Protein AF-A0A928FDF7-F1 (afdb_monomer)

Structure (mmCIF, N/CA/C/O backbone):
data_AF-A0A928FDF7-F1
#
_entry.id   AF-A0A928FDF7-F1
#
loop_
_atom_site.group_PDB
_atom_site.id
_atom_site.type_symbol
_atom_site.label_atom_id
_atom_site.label_alt_id
_atom_site.label_comp_id
_atom_site.label_asym_id
_atom_site.label_entity_id
_atom_site.label_seq_id
_atom_site.pdbx_PDB_ins_code
_atom_site.Cartn_x
_atom_site.Cartn_y
_atom_site.Cartn_z
_atom_site.occupancy
_atom_site.B_iso_or_equiv
_atom_site.auth_seq_id
_atom_site.auth_comp_id
_atom_site.auth_asym_id
_atom_site.auth_atom_id
_atom_site.pdbx_PDB_model_num
ATOM 1 N N . MET A 1 1 ? -7.776 -8.366 5.638 1.00 94.31 1 MET A N 1
ATOM 2 C CA . MET A 1 1 ? -7.782 -8.117 4.175 1.00 94.31 1 MET A CA 1
ATOM 3 C C . MET A 1 1 ? -6.548 -7.322 3.782 1.00 94.31 1 MET A C 1
ATOM 5 O O . MET A 1 1 ? -6.118 -6.436 4.516 1.00 94.31 1 MET A O 1
ATOM 9 N N . ARG A 1 2 ? -5.960 -7.639 2.630 1.00 96.62 2 ARG A N 1
ATOM 10 C CA . ARG A 1 2 ? -4.701 -7.062 2.152 1.00 96.62 2 ARG A CA 1
ATOM 11 C C . ARG A 1 2 ? -4.959 -5.878 1.231 1.00 96.62 2 ARG A C 1
ATOM 13 O O . ARG A 1 2 ? -5.762 -5.976 0.306 1.00 96.62 2 ARG A O 1
ATOM 20 N N . VAL A 1 3 ? -4.229 -4.794 1.441 1.00 96.88 3 VAL A N 1
ATOM 21 C CA . VAL A 1 3 ? -4.368 -3.536 0.707 1.00 96.88 3 VAL A CA 1
ATOM 22 C C . VAL A 1 3 ? -3.081 -3.229 -0.043 1.00 96.88 3 VAL A C 1
ATOM 24 O O . VAL A 1 3 ? -1.989 -3.418 0.489 1.00 96.88 3 VAL A O 1
ATOM 27 N N . THR A 1 4 ? -3.200 -2.691 -1.253 1.00 95.12 4 THR A N 1
ATOM 28 C CA . THR A 1 4 ? -2.101 -1.987 -1.921 1.00 95.12 4 THR A CA 1
ATOM 29 C C . THR A 1 4 ? -2.544 -0.611 -2.415 1.00 95.12 4 THR A C 1
ATOM 31 O O . THR A 1 4 ? -3.731 -0.378 -2.655 1.00 95.12 4 THR A O 1
ATOM 34 N N . PHE A 1 5 ? -1.587 0.303 -2.560 1.00 92.06 5 PHE A N 1
ATOM 35 C CA . PHE A 1 5 ? -1.807 1.667 -3.029 1.00 92.06 5 PHE A CA 1
ATOM 36 C C . PHE A 1 5 ? -1.171 1.845 -4.402 1.00 92.06 5 PHE A C 1
ATOM 38 O O . PHE A 1 5 ? 0.022 1.597 -4.574 1.00 92.06 5 PHE A O 1
ATOM 45 N N . LEU A 1 6 ? -1.943 2.338 -5.368 1.00 87.62 6 LEU A N 1
ATOM 46 C CA . LEU A 1 6 ? -1.382 2.856 -6.609 1.00 87.62 6 LEU A CA 1
ATOM 47 C C . LEU A 1 6 ? -1.000 4.324 -6.389 1.00 87.62 6 LEU A C 1
ATOM 49 O O . LEU A 1 6 ? -1.805 5.216 -6.645 1.00 87.62 6 LEU A O 1
ATOM 53 N N . GLU A 1 7 ? 0.192 4.553 -5.835 1.00 82.25 7 GLU A N 1
ATOM 54 C CA . GLU A 1 7 ? 0.613 5.854 -5.297 1.00 82.25 7 GLU A CA 1
ATOM 55 C C . GLU A 1 7 ? 0.443 7.028 -6.287 1.00 82.25 7 GLU A C 1
ATOM 57 O O . GLU A 1 7 ? 0.778 6.902 -7.474 1.00 82.25 7 GLU A O 1
ATOM 62 N N . PRO A 1 8 ? -0.001 8.211 -5.815 1.00 79.25 8 PRO A N 1
ATOM 63 C CA . PRO A 1 8 ? -0.109 9.388 -6.662 1.00 79.25 8 PRO A CA 1
ATOM 64 C C . PRO A 1 8 ? 1.289 9.933 -6.982 1.00 79.25 8 PRO A C 1
ATOM 66 O O . PRO A 1 8 ? 2.052 10.320 -6.097 1.00 79.25 8 PRO A O 1
ATOM 69 N N . ARG A 1 9 ? 1.630 10.018 -8.274 1.00 74.00 9 ARG A N 1
ATOM 70 C CA . ARG A 1 9 ? 2.922 10.583 -8.725 1.00 74.00 9 ARG A CA 1
ATOM 71 C C . ARG A 1 9 ? 2.966 12.112 -8.714 1.00 74.00 9 ARG A C 1
ATOM 73 O O . ARG A 1 9 ? 4.044 12.695 -8.805 1.00 74.00 9 ARG A O 1
ATOM 80 N N . LYS A 1 10 ? 1.803 12.759 -8.667 1.00 79.06 10 LYS A N 1
ATOM 81 C CA . LYS A 1 10 ? 1.625 14.215 -8.631 1.00 79.06 10 LYS A CA 1
ATOM 82 C C . LYS A 1 10 ? 0.587 14.570 -7.577 1.00 79.06 10 LYS A C 1
ATOM 84 O O . LYS A 1 10 ? -0.251 13.740 -7.239 1.00 79.06 10 LYS A O 1
ATOM 89 N N . ASN A 1 11 ? 0.630 15.817 -7.123 1.00 82.94 11 ASN A N 1
ATOM 90 C CA . ASN A 1 11 ? -0.345 16.400 -6.206 1.00 82.94 11 ASN A CA 1
ATOM 91 C C . ASN A 1 11 ? -0.507 15.622 -4.890 1.00 82.94 11 ASN A C 1
ATOM 93 O O . ASN A 1 11 ? -1.598 15.536 -4.330 1.00 82.94 11 ASN A O 1
ATOM 97 N N . LEU A 1 12 ? 0.583 15.013 -4.413 1.00 84.50 12 LEU A N 1
ATOM 98 C CA . LEU A 1 12 ? 0.611 14.196 -3.201 1.00 84.50 12 LEU A CA 1
ATOM 99 C C . LEU A 1 12 ? 0.043 14.962 -1.991 1.00 84.50 12 LEU A C 1
ATOM 101 O O . LEU A 1 12 ? -0.675 14.400 -1.170 1.00 84.50 12 LEU A O 1
ATOM 105 N N . GLU A 1 13 ? 0.315 16.261 -1.920 1.00 87.62 13 GLU A N 1
ATOM 106 C CA . GLU A 1 13 ? -0.170 17.188 -0.900 1.00 87.62 13 GLU A CA 1
ATOM 107 C C . GLU A 1 13 ? -1.698 17.288 -0.797 1.00 87.62 13 GLU A C 1
ATOM 109 O O . GLU A 1 13 ? -2.195 17.645 0.267 1.00 87.62 13 GLU A O 1
ATOM 114 N N . LEU A 1 14 ? -2.446 16.944 -1.851 1.00 87.38 14 LEU A N 1
ATOM 115 C CA . LEU A 1 14 ? -3.910 16.896 -1.797 1.00 87.38 14 LEU A CA 1
ATOM 116 C C . LEU A 1 14 ? -4.413 15.681 -1.012 1.00 87.38 14 LEU A C 1
ATOM 118 O O . LEU A 1 14 ? -5.488 15.726 -0.418 1.00 87.38 14 LEU A O 1
ATOM 122 N N . TYR A 1 15 ? -3.634 14.600 -1.004 1.00 87.50 15 TYR A N 1
ATOM 123 C CA . TYR A 1 15 ? -4.058 13.302 -0.488 1.00 87.50 15 TYR A CA 1
ATOM 124 C C . TYR A 1 15 ? -3.508 13.000 0.903 1.00 87.50 15 TYR A C 1
ATOM 126 O O . TYR A 1 15 ? -4.190 12.357 1.700 1.00 87.50 15 TYR A O 1
ATOM 134 N N . LEU A 1 16 ? -2.301 13.483 1.221 1.00 88.56 16 LEU A N 1
ATOM 135 C CA . LEU A 1 16 ? -1.678 13.268 2.532 1.00 88.56 16 LEU A CA 1
ATOM 136 C C . LEU A 1 16 ? -2.568 13.684 3.718 1.00 88.56 16 LEU A C 1
ATOM 138 O O . LEU A 1 16 ? -2.667 12.894 4.656 1.00 88.56 16 LEU A O 1
ATOM 142 N N . PRO A 1 17 ? -3.279 14.833 3.698 1.00 90.38 17 PRO A N 1
ATOM 143 C CA . PRO A 1 17 ? -4.123 15.237 4.827 1.00 90.38 17 PRO A CA 1
ATOM 144 C C . PRO A 1 17 ? -5.273 14.268 5.130 1.00 90.38 17 PRO A C 1
ATOM 146 O O . PRO A 1 17 ? -5.780 14.260 6.246 1.00 90.38 17 PRO A O 1
ATOM 149 N N . ARG A 1 18 ? -5.689 13.460 4.146 1.00 91.06 18 ARG A N 1
ATOM 150 C CA . ARG A 1 18 ? -6.785 12.483 4.268 1.00 91.06 18 ARG A CA 1
ATOM 151 C C . ARG A 1 18 ? -6.294 11.045 4.404 1.00 91.06 18 ARG A C 1
ATOM 153 O O . ARG A 1 18 ? -7.102 10.126 4.505 1.00 91.06 18 ARG A O 1
ATOM 160 N N 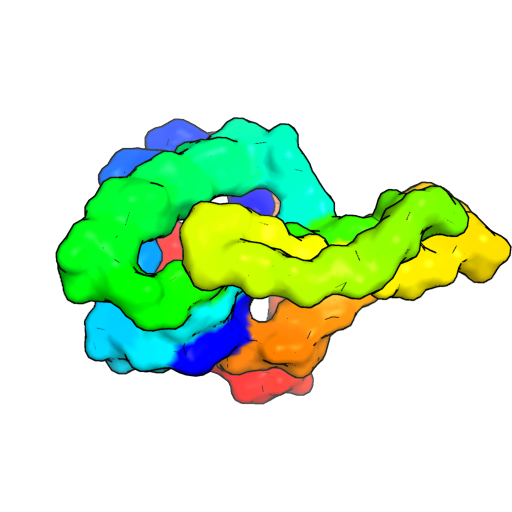. LEU A 1 19 ? -4.979 10.831 4.391 1.00 93.44 19 LEU A N 1
ATOM 161 C CA . LEU A 1 19 ? -4.394 9.495 4.385 1.00 93.44 19 LEU A CA 1
ATOM 162 C C . LEU A 1 19 ? -4.733 8.714 5.659 1.00 93.44 19 LEU A C 1
ATOM 164 O O . LEU A 1 19 ? -5.019 7.522 5.581 1.00 93.44 19 LEU A O 1
ATOM 168 N N . GLU A 1 20 ? -4.756 9.389 6.809 1.00 95.25 20 GLU A N 1
ATOM 169 C CA . GLU A 1 20 ? -5.128 8.781 8.091 1.00 95.25 20 GLU A CA 1
ATOM 170 C C . GLU A 1 20 ? -6.577 8.301 8.107 1.00 95.25 20 GLU A C 1
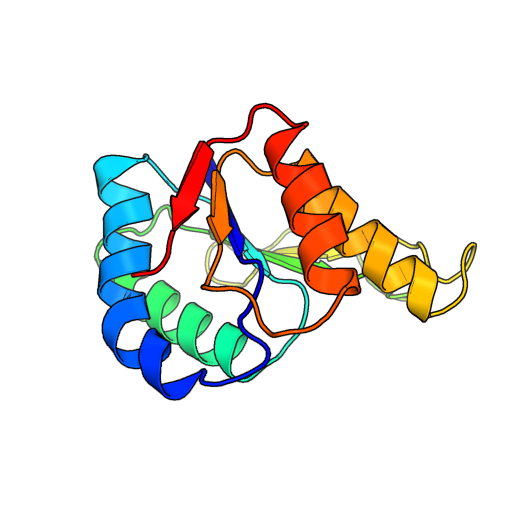ATOM 172 O O . GLU A 1 20 ? -6.829 7.129 8.387 1.00 95.25 20 GLU A O 1
ATOM 177 N N . GLU A 1 21 ? -7.513 9.163 7.707 1.00 95.69 21 GLU A N 1
ATOM 178 C CA . GLU A 1 21 ? -8.928 8.808 7.598 1.00 95.69 21 GLU A CA 1
ATOM 179 C C . GLU A 1 21 ? -9.145 7.669 6.596 1.00 95.69 21 GLU A C 1
ATOM 181 O O . GLU A 1 21 ? -9.895 6.732 6.867 1.00 95.69 21 GLU A O 1
ATOM 186 N N . LEU A 1 22 ? -8.458 7.709 5.451 1.00 95.88 22 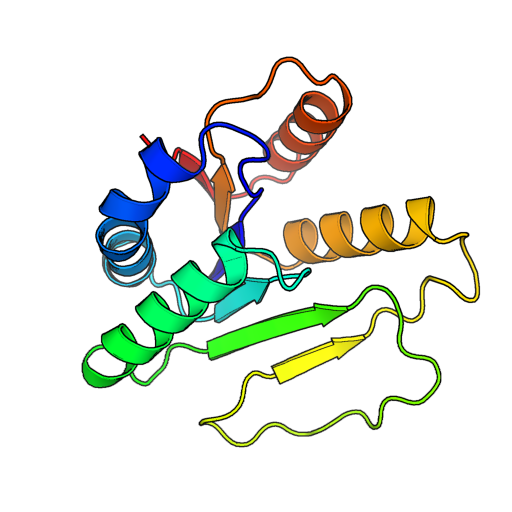LEU A N 1
ATOM 187 C CA . LEU A 1 22 ? -8.539 6.662 4.439 1.00 95.88 22 LEU A CA 1
ATOM 188 C C . LEU A 1 22 ? -8.050 5.313 4.975 1.00 95.88 22 LEU A C 1
ATOM 190 O O . LEU A 1 22 ? -8.736 4.307 4.795 1.00 95.88 22 LEU A O 1
ATOM 194 N N . ILE A 1 23 ? -6.885 5.274 5.624 1.00 96.31 23 ILE A N 1
ATOM 195 C CA . ILE A 1 23 ? -6.332 4.041 6.197 1.00 96.31 23 ILE A CA 1
ATOM 196 C C . ILE A 1 23 ? -7.243 3.518 7.306 1.00 96.31 23 ILE A C 1
ATOM 198 O O . ILE A 1 23 ? -7.565 2.332 7.321 1.00 96.31 23 ILE A O 1
ATOM 202 N N . GLU A 1 24 ? -7.736 4.389 8.184 1.00 96.44 24 GLU A N 1
ATOM 203 C CA . GLU A 1 24 ? -8.682 3.989 9.220 1.00 96.44 24 GLU A CA 1
ATOM 204 C C . GLU A 1 24 ? -9.991 3.437 8.630 1.00 96.44 24 GLU A C 1
ATOM 206 O O . GLU A 1 24 ? -10.484 2.405 9.090 1.00 96.44 24 GLU A O 1
ATOM 211 N N . ARG A 1 25 ? -10.524 4.063 7.574 1.00 96.19 25 ARG A N 1
ATOM 212 C CA . ARG A 1 25 ? -11.702 3.580 6.839 1.00 96.19 25 ARG A CA 1
ATOM 213 C C . ARG A 1 25 ? -11.468 2.186 6.263 1.00 96.19 25 ARG A C 1
ATOM 215 O O . ARG A 1 25 ? -12.331 1.323 6.387 1.00 96.19 25 ARG A O 1
ATOM 222 N N . LEU A 1 26 ? -10.302 1.945 5.662 1.00 97.50 26 LEU A N 1
ATOM 223 C CA . LEU A 1 26 ? -9.929 0.630 5.130 1.00 97.50 26 LEU A CA 1
ATOM 224 C C . LEU A 1 26 ? -9.899 -0.434 6.235 1.00 97.50 26 LEU A C 1
ATOM 226 O O . LEU A 1 26 ? -10.392 -1.542 6.033 1.00 97.50 26 LEU A O 1
ATOM 230 N N . ILE A 1 27 ? -9.375 -0.101 7.414 1.00 97.06 27 ILE A N 1
ATOM 231 C CA . ILE A 1 27 ? -9.331 -1.027 8.553 1.00 97.06 27 ILE A CA 1
ATOM 232 C C . ILE A 1 27 ? -10.744 -1.317 9.068 1.00 97.06 27 ILE A C 1
ATOM 234 O O . ILE A 1 27 ? -11.137 -2.476 9.187 1.00 97.06 27 ILE A O 1
ATOM 238 N N . ARG A 1 28 ? -11.517 -0.269 9.363 1.00 96.62 28 ARG A N 1
ATOM 239 C CA . ARG A 1 28 ? -12.821 -0.378 10.029 1.00 96.62 28 ARG A CA 1
ATOM 240 C C . ARG A 1 28 ? -13.904 -0.954 9.122 1.00 96.62 28 ARG A C 1
ATOM 242 O O . ARG A 1 28 ? -14.635 -1.842 9.547 1.00 96.62 28 ARG A O 1
ATOM 249 N N . ASP A 1 29 ? -14.006 -0.443 7.899 1.00 96.56 29 ASP A N 1
ATOM 250 C CA . ASP A 1 29 ? -15.152 -0.710 7.023 1.00 96.56 29 ASP A CA 1
ATOM 251 C C . ASP A 1 29 ? -14.876 -1.875 6.066 1.00 96.56 29 ASP A C 1
ATOM 253 O O . ASP A 1 29 ? -15.805 -2.549 5.627 1.00 96.56 29 ASP A O 1
ATOM 257 N N . TYR A 1 30 ? -13.598 -2.143 5.777 1.00 96.06 30 TYR A N 1
ATOM 258 C CA . TYR A 1 30 ? -13.176 -3.207 4.866 1.00 96.06 30 TYR A CA 1
ATOM 259 C C . TYR A 1 30 ? -12.337 -4.295 5.548 1.00 96.06 30 TYR A C 1
ATOM 261 O O . TYR A 1 30 ? -11.850 -5.193 4.872 1.00 96.06 30 TYR A O 1
ATOM 269 N N . GLY A 1 31 ? -12.126 -4.243 6.868 1.00 96.19 31 GLY A N 1
ATOM 270 C CA . GLY A 1 31 ? -11.351 -5.264 7.580 1.00 96.19 31 GLY A CA 1
ATOM 271 C C . GLY A 1 31 ? -9.902 -5.377 7.094 1.00 96.19 31 GLY A C 1
ATOM 272 O O . GLY A 1 31 ? -9.339 -6.479 7.061 1.00 96.19 31 GLY A O 1
ATOM 273 N N . ALA A 1 32 ? -9.304 -4.270 6.642 1.00 97.00 32 ALA A N 1
ATOM 274 C CA . ALA A 1 32 ? -7.905 -4.253 6.241 1.00 97.00 32 ALA A CA 1
ATOM 275 C C . ALA A 1 32 ? -6.990 -4.548 7.439 1.00 97.00 32 ALA A C 1
ATOM 277 O O . ALA A 1 32 ? -7.135 -3.957 8.506 1.00 97.00 32 ALA A O 1
ATOM 278 N N . ASP A 1 33 ? -6.038 -5.458 7.248 1.00 95.88 33 ASP A N 1
ATOM 279 C CA . ASP A 1 33 ? -5.066 -5.875 8.268 1.00 95.88 33 ASP A CA 1
ATOM 280 C C . ASP A 1 33 ? -3.623 -5.872 7.754 1.00 95.88 33 ASP A C 1
ATOM 282 O O . ASP A 1 33 ? -2.694 -5.865 8.551 1.00 95.88 33 ASP A O 1
ATOM 286 N N . THR A 1 34 ? -3.413 -5.852 6.438 1.00 95.56 34 THR A N 1
ATOM 287 C CA . THR A 1 34 ? -2.088 -5.964 5.827 1.00 95.56 34 THR A CA 1
ATOM 288 C C . THR A 1 34 ? -1.945 -4.919 4.733 1.00 95.56 34 THR A C 1
ATOM 290 O O . THR A 1 34 ? -2.761 -4.884 3.814 1.00 95.56 34 THR A O 1
ATOM 293 N N . PHE A 1 35 ? -0.891 -4.110 4.780 1.00 96.00 35 PHE A N 1
ATOM 294 C CA . PHE A 1 35 ? -0.645 -3.037 3.816 1.00 96.00 35 PHE A CA 1
ATOM 295 C C . PHE A 1 35 ? 0.655 -3.283 3.049 1.00 96.00 35 PHE A C 1
ATOM 297 O O . PHE A 1 35 ? 1.736 -3.342 3.642 1.00 96.00 35 PHE A O 1
ATOM 304 N N . TYR A 1 36 ? 0.542 -3.440 1.728 1.00 94.88 36 TYR A N 1
ATOM 305 C CA . TYR A 1 36 ? 1.664 -3.626 0.811 1.00 94.88 36 TYR A CA 1
ATOM 306 C C . TYR A 1 36 ? 2.204 -2.289 0.301 1.00 94.88 36 TYR A C 1
ATOM 308 O O . TYR A 1 36 ? 1.467 -1.520 -0.318 1.00 94.88 36 TYR A O 1
ATOM 316 N N . PHE A 1 37 ? 3.513 -2.084 0.459 1.00 92.44 37 PHE A N 1
ATOM 317 C CA . PHE A 1 37 ? 4.280 -0.961 -0.096 1.00 92.44 37 PHE A CA 1
ATOM 318 C C . PHE A 1 37 ? 5.471 -1.479 -0.895 1.00 92.44 37 PHE A C 1
ATOM 320 O O . PHE A 1 37 ? 5.938 -2.585 -0.640 1.00 92.44 37 PHE A O 1
ATOM 327 N N . CYS A 1 38 ? 5.980 -0.712 -1.855 1.00 84.44 38 CYS A N 1
ATOM 328 C CA . CYS A 1 38 ? 7.045 -1.187 -2.742 1.00 84.44 38 CYS A CA 1
ATOM 329 C C . CYS A 1 38 ? 8.267 -0.285 -2.882 1.00 84.44 38 CYS A C 1
ATOM 331 O O . CYS A 1 38 ? 9.331 -0.757 -3.295 1.00 84.44 38 CYS A O 1
ATOM 333 N N . GLU A 1 39 ? 8.125 0.998 -2.569 1.00 78.69 39 GLU A N 1
ATOM 334 C CA . GLU A 1 39 ? 9.170 2.002 -2.717 1.00 78.69 39 GLU A CA 1
ATOM 335 C C . GLU A 1 39 ? 9.156 2.922 -1.507 1.00 78.69 39 GLU A C 1
ATOM 337 O O . GLU A 1 39 ? 8.101 3.259 -0.987 1.00 78.69 39 GLU A O 1
ATOM 342 N N . MET A 1 40 ? 10.330 3.360 -1.059 1.00 80.50 40 MET A N 1
ATOM 343 C CA . MET A 1 40 ? 10.439 4.336 0.027 1.00 80.50 40 MET A CA 1
ATOM 344 C C . MET A 1 40 ? 10.236 5.754 -0.520 1.00 80.50 40 MET A C 1
ATOM 346 O O . MET A 1 40 ? 11.165 6.561 -0.583 1.00 80.50 40 MET A O 1
ATOM 350 N N . THR A 1 41 ? 9.021 6.030 -0.991 1.00 86.06 41 THR A N 1
ATOM 351 C CA . THR A 1 41 ? 8.585 7.353 -1.450 1.00 86.06 41 THR A CA 1
ATOM 352 C C . THR A 1 41 ? 8.105 8.197 -0.272 1.00 86.06 41 THR A C 1
ATOM 354 O O . THR A 1 41 ? 7.822 7.682 0.810 1.00 86.06 41 THR A O 1
ATOM 357 N N . ARG A 1 42 ? 7.943 9.512 -0.485 1.00 89.19 42 ARG A N 1
ATOM 358 C CA . ARG A 1 42 ? 7.299 10.388 0.508 1.00 89.19 42 ARG A CA 1
ATOM 359 C C . ARG A 1 42 ? 5.916 9.865 0.909 1.00 89.19 42 ARG A C 1
ATOM 361 O O . ARG A 1 42 ? 5.601 9.889 2.088 1.00 89.19 42 ARG A O 1
ATOM 368 N N . PHE A 1 43 ? 5.120 9.374 -0.043 1.00 90.50 43 PHE A N 1
ATOM 369 C CA . PHE A 1 43 ? 3.814 8.787 0.260 1.00 90.50 43 PHE A CA 1
ATOM 370 C C . PHE A 1 43 ? 3.950 7.586 1.198 1.00 90.50 43 PHE A C 1
ATOM 372 O O . PHE A 1 43 ? 3.263 7.527 2.213 1.00 90.50 43 PHE A O 1
ATOM 379 N N . THR A 1 44 ? 4.862 6.662 0.885 1.00 89.94 44 THR A N 1
ATOM 380 C CA . THR A 1 44 ? 5.089 5.479 1.716 1.00 89.94 44 THR A CA 1
ATOM 381 C C . THR A 1 44 ? 5.515 5.860 3.134 1.00 89.94 44 THR A C 1
ATOM 383 O O . THR A 1 44 ? 4.947 5.319 4.076 1.00 89.94 44 THR A O 1
ATOM 386 N N . TYR A 1 45 ? 6.433 6.816 3.319 1.00 90.19 45 TYR A N 1
ATOM 387 C CA . TYR A 1 45 ? 6.818 7.269 4.665 1.00 90.19 45 TYR A CA 1
ATOM 388 C C . TYR A 1 45 ? 5.629 7.821 5.462 1.00 90.19 45 TYR A C 1
ATOM 390 O O . TYR A 1 45 ? 5.408 7.422 6.600 1.00 90.19 45 TYR A O 1
ATOM 398 N N . GLU A 1 46 ? 4.813 8.675 4.848 1.00 92.56 46 GLU A N 1
ATOM 399 C CA . GLU A 1 46 ? 3.634 9.249 5.508 1.00 92.56 46 GLU A CA 1
ATOM 400 C C . GLU A 1 46 ? 2.594 8.164 5.843 1.00 92.56 46 GLU A C 1
ATOM 402 O O . GLU A 1 46 ? 2.015 8.157 6.929 1.00 92.56 46 GLU A O 1
ATOM 407 N N . ALA A 1 47 ? 2.391 7.196 4.943 1.00 92.88 47 ALA A N 1
ATOM 408 C CA . ALA A 1 47 ? 1.502 6.060 5.173 1.00 92.88 47 ALA A CA 1
ATOM 409 C C . ALA A 1 47 ? 1.999 5.161 6.316 1.00 92.88 47 ALA A C 1
ATOM 411 O O . ALA A 1 47 ? 1.195 4.683 7.118 1.00 92.88 47 ALA A O 1
ATOM 412 N N . MET A 1 48 ? 3.314 4.943 6.422 1.00 90.31 48 MET A N 1
ATOM 413 C CA . MET A 1 48 ? 3.910 4.220 7.547 1.00 90.31 48 MET A CA 1
ATOM 414 C C . MET A 1 48 ? 3.689 4.946 8.863 1.00 90.31 48 MET A C 1
ATOM 416 O O . MET A 1 48 ? 3.318 4.305 9.841 1.00 90.31 48 MET A O 1
ATOM 420 N N . ASP A 1 49 ? 3.923 6.257 8.895 1.00 92.19 49 ASP A N 1
ATOM 421 C CA . ASP A 1 49 ? 3.769 7.052 10.108 1.00 92.19 49 ASP A CA 1
ATOM 422 C C . ASP A 1 49 ? 2.314 7.028 10.580 1.00 92.19 49 ASP A C 1
ATOM 424 O O . ASP A 1 49 ? 2.047 6.847 11.769 1.00 92.19 49 ASP A O 1
ATOM 428 N N . VAL A 1 50 ? 1.365 7.119 9.644 1.00 94.50 50 VAL A N 1
ATOM 429 C CA . VAL A 1 50 ? -0.062 6.906 9.911 1.00 94.50 50 VAL A CA 1
ATOM 430 C C . VAL A 1 50 ? -0.314 5.512 10.491 1.00 94.50 50 VAL A C 1
ATOM 432 O O . VAL A 1 50 ? -0.910 5.399 11.560 1.00 94.50 50 VAL A O 1
ATOM 435 N N . LEU A 1 51 ? 0.153 4.444 9.835 1.00 93.00 51 LEU A N 1
ATOM 436 C CA . LEU A 1 51 ? -0.041 3.068 10.312 1.00 93.00 51 LEU A CA 1
ATOM 437 C C . LEU A 1 51 ? 0.586 2.845 11.692 1.00 93.00 51 LEU A C 1
ATOM 439 O O . LEU A 1 51 ? 0.019 2.139 12.525 1.00 93.00 51 LEU A O 1
ATOM 443 N N . GLN A 1 52 ? 1.732 3.466 11.959 1.00 91.25 52 GLN A N 1
ATOM 444 C CA . GLN A 1 52 ? 2.419 3.376 13.237 1.00 91.25 52 GLN A CA 1
ATOM 445 C C . GLN A 1 52 ? 1.647 4.086 14.355 1.00 91.25 52 GLN A C 1
ATOM 447 O O . GLN A 1 52 ? 1.582 3.542 15.455 1.00 91.25 52 GLN A O 1
ATOM 452 N N . ARG A 1 53 ? 1.019 5.240 14.087 1.00 92.56 53 ARG A N 1
ATOM 453 C CA . ARG A 1 53 ? 0.095 5.886 15.039 1.00 92.56 53 ARG A CA 1
ATOM 454 C C . ARG A 1 53 ? -1.161 5.045 15.257 1.00 92.56 53 ARG A C 1
ATOM 456 O O . ARG A 1 53 ? -1.569 4.798 16.388 1.00 92.56 53 ARG A O 1
ATOM 463 N N . LEU A 1 54 ? -1.743 4.540 14.172 1.00 93.44 54 LEU A N 1
ATOM 464 C CA . LEU A 1 54 ? -2.966 3.742 14.213 1.00 93.44 54 LEU A CA 1
ATOM 465 C C . LEU A 1 54 ? -2.779 2.378 14.890 1.00 93.44 54 LEU A C 1
ATOM 467 O O . LEU A 1 54 ? -3.760 1.815 15.370 1.00 93.44 54 LEU A O 1
ATOM 471 N N . ARG A 1 55 ? -1.552 1.856 15.000 1.00 90.50 55 ARG A N 1
ATOM 472 C CA . ARG A 1 55 ? -1.251 0.593 15.697 1.00 90.50 55 ARG A CA 1
ATOM 473 C C . ARG A 1 55 ? -1.654 0.573 17.167 1.00 90.50 55 ARG A C 1
ATOM 475 O O . ARG A 1 55 ? -1.940 -0.507 17.675 1.00 90.50 55 ARG A O 1
ATOM 482 N N . GLU A 1 56 ? -1.714 1.720 17.844 1.00 89.75 56 GLU A N 1
ATOM 483 C CA . GLU A 1 56 ? -2.229 1.781 19.220 1.00 89.75 56 GLU A CA 1
ATOM 484 C C . GLU A 1 56 ? -3.703 1.353 19.287 1.00 89.75 56 GLU A C 1
ATOM 486 O O . GLU A 1 56 ? -4.118 0.667 20.220 1.00 89.75 56 GLU A O 1
ATOM 491 N N . LYS A 1 57 ? -4.481 1.703 18.256 1.00 95.00 57 LYS A N 1
ATOM 492 C CA . LYS A 1 57 ? -5.905 1.371 18.121 1.00 95.00 57 LYS A CA 1
ATOM 493 C C . LYS A 1 57 ? -6.137 0.050 17.382 1.00 95.00 57 LYS A C 1
ATOM 495 O O . LYS A 1 57 ? -7.072 -0.683 17.698 1.00 95.00 57 LYS A O 1
ATOM 500 N N . TYR A 1 58 ? -5.276 -0.263 16.419 1.00 95.56 58 TYR A N 1
ATOM 501 C CA . TYR A 1 58 ? -5.377 -1.412 15.525 1.00 95.56 58 TYR A CA 1
ATOM 502 C C . TYR A 1 58 ? -4.072 -2.234 15.543 1.00 95.56 58 TYR A C 1
ATOM 504 O O . TYR A 1 58 ? -3.345 -2.288 14.547 1.00 95.56 58 TYR A O 1
ATOM 512 N N . PRO A 1 59 ? -3.747 -2.914 16.661 1.00 93.12 59 PRO A N 1
ATOM 513 C CA . PRO A 1 59 ? -2.456 -3.592 16.850 1.00 93.12 59 PRO A CA 1
ATOM 514 C C . PRO A 1 59 ? -2.257 -4.827 15.961 1.00 93.12 59 PRO A C 1
ATOM 516 O O . PRO A 1 59 ? -1.160 -5.379 15.902 1.00 93.12 59 PRO A O 1
ATOM 519 N N . PHE A 1 60 ? -3.314 -5.284 15.289 1.00 92.62 60 PHE A N 1
ATOM 520 C CA . PHE A 1 60 ? -3.266 -6.383 14.327 1.00 92.62 60 PHE A CA 1
ATOM 521 C C . PHE A 1 60 ? -2.775 -5.948 12.938 1.00 92.62 60 PHE A C 1
ATOM 523 O O . PHE A 1 60 ? -2.522 -6.814 12.110 1.00 92.62 60 PHE A O 1
ATOM 530 N N . CYS A 1 61 ? -2.652 -4.642 12.671 1.00 92.69 61 CYS A N 1
ATOM 531 C CA . CYS A 1 61 ? -2.234 -4.151 11.362 1.00 92.69 61 CYS A CA 1
ATOM 532 C C . CYS A 1 61 ? -0.737 -4.385 11.098 1.00 92.69 61 CYS A C 1
ATOM 534 O O . CYS A 1 61 ? 0.141 -4.018 11.894 1.00 92.69 61 CYS A O 1
ATOM 536 N N . GLU A 1 62 ? -0.449 -4.947 9.926 1.00 91.56 62 GLU A N 1
ATOM 537 C CA . GLU A 1 62 ? 0.886 -5.280 9.445 1.00 91.56 62 GLU A CA 1
ATOM 538 C C . GLU A 1 62 ? 1.276 -4.455 8.214 1.00 91.56 62 GLU A C 1
ATOM 540 O O . GLU A 1 62 ? 0.493 -4.257 7.284 1.00 91.56 62 GLU A O 1
ATOM 545 N N . THR A 1 63 ? 2.540 -4.035 8.184 1.00 91.75 63 THR A N 1
ATOM 546 C CA . THR A 1 63 ? 3.164 -3.384 7.029 1.00 91.75 63 THR A CA 1
ATOM 547 C C . THR A 1 63 ? 4.090 -4.377 6.345 1.00 91.75 63 THR A C 1
ATOM 549 O O . THR A 1 63 ? 4.949 -4.983 6.995 1.00 91.75 63 THR A O 1
ATOM 552 N N . VAL A 1 64 ? 3.937 -4.534 5.031 1.00 91.06 64 VAL A N 1
ATOM 553 C CA . VAL A 1 64 ? 4.738 -5.452 4.224 1.00 91.06 64 VAL A CA 1
ATOM 554 C C . VAL A 1 64 ? 5.366 -4.704 3.045 1.00 91.06 64 VAL A C 1
ATOM 556 O O . VAL A 1 64 ? 4.664 -4.190 2.178 1.00 91.06 64 VAL A O 1
ATOM 559 N N . TYR A 1 65 ? 6.694 -4.690 2.983 1.00 89.19 65 TYR A N 1
ATOM 560 C CA . TYR A 1 65 ? 7.455 -4.182 1.847 1.00 89.19 65 TYR A CA 1
ATOM 561 C C . TYR A 1 65 ? 7.664 -5.262 0.809 1.00 89.19 65 TYR A C 1
ATOM 563 O O . TYR A 1 65 ? 8.272 -6.288 1.090 1.00 89.19 65 TYR A O 1
ATOM 571 N N . VAL A 1 66 ? 7.217 -5.007 -0.408 1.00 88.75 66 VAL A N 1
ATOM 572 C CA . VAL A 1 66 ? 7.461 -5.856 -1.564 1.00 88.75 66 VAL A CA 1
ATOM 573 C C . VAL A 1 66 ? 8.582 -5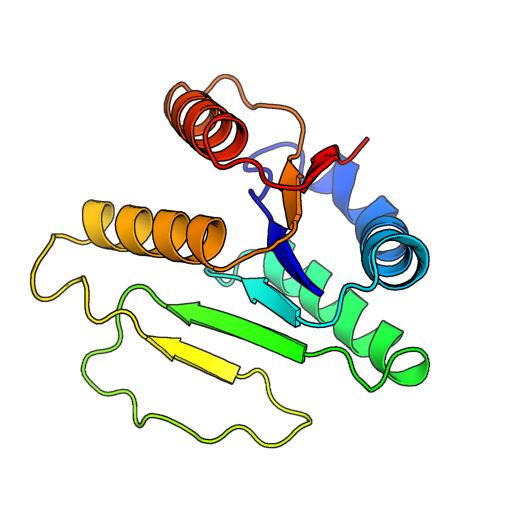.225 -2.367 1.00 88.75 66 VAL A C 1
ATOM 575 O O . VAL A 1 66 ? 8.443 -4.141 -2.918 1.00 88.75 66 VAL A O 1
ATOM 578 N N . ILE A 1 67 ? 9.723 -5.889 -2.415 1.00 84.94 67 ILE A N 1
ATOM 579 C CA . ILE A 1 67 ? 10.933 -5.405 -3.058 1.00 84.94 67 ILE A CA 1
ATOM 580 C C . ILE A 1 67 ? 11.130 -6.209 -4.343 1.00 84.94 67 ILE A C 1
ATOM 582 O O . ILE A 1 67 ? 11.127 -7.442 -4.338 1.00 84.94 67 ILE A O 1
ATOM 586 N N . ALA A 1 68 ? 11.302 -5.496 -5.457 1.00 81.00 68 ALA A N 1
ATOM 587 C CA . ALA A 1 68 ? 11.515 -6.111 -6.766 1.00 81.00 68 ALA A CA 1
ATOM 588 C C . ALA A 1 68 ? 12.805 -6.952 -6.807 1.00 81.00 68 ALA A C 1
ATOM 590 O O . ALA A 1 68 ? 12.866 -7.956 -7.5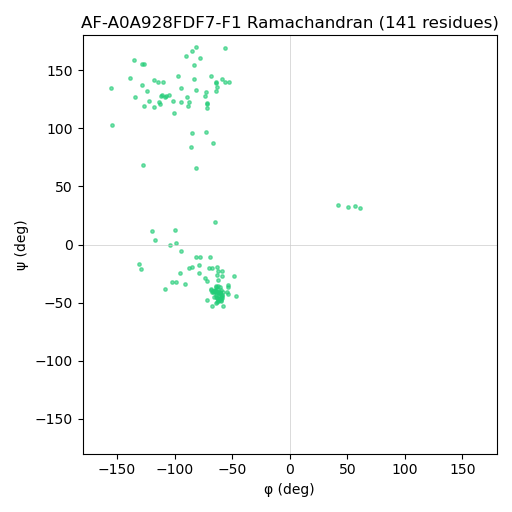18 1.00 81.00 68 ALA A O 1
ATOM 591 N N . ASP A 1 69 ? 13.815 -6.553 -6.026 1.00 73.94 69 ASP A N 1
ATOM 592 C CA . ASP A 1 69 ? 15.126 -7.189 -5.999 1.00 73.94 69 ASP A CA 1
ATOM 593 C C . ASP A 1 69 ? 15.888 -6.989 -4.693 1.00 73.94 69 ASP A C 1
ATOM 595 O O . ASP A 1 69 ? 16.000 -5.872 -4.187 1.00 73.94 69 ASP A O 1
ATOM 599 N N . ASN A 1 70 ? 16.464 -8.074 -4.190 1.00 63.66 70 ASN A N 1
ATOM 600 C CA . ASN A 1 70 ? 17.580 -8.014 -3.262 1.00 63.66 70 ASN A CA 1
ATOM 601 C C . ASN A 1 70 ? 18.377 -9.320 -3.401 1.00 63.66 70 ASN A C 1
ATOM 603 O O . ASN A 1 70 ? 17.914 -10.350 -2.901 1.00 63.66 70 ASN A O 1
ATOM 607 N N . PRO A 1 71 ? 19.532 -9.307 -4.086 1.00 55.00 71 PRO A N 1
ATOM 608 C CA . PRO A 1 71 ? 20.312 -10.519 -4.323 1.00 55.00 71 PRO A CA 1
ATOM 609 C C . PRO A 1 71 ? 20.844 -11.161 -3.031 1.00 55.00 71 PRO A C 1
ATOM 611 O O . PRO A 1 71 ? 21.115 -12.358 -3.034 1.00 55.00 71 PRO A O 1
ATOM 614 N N . ASP A 1 72 ? 20.908 -10.411 -1.924 1.00 58.44 72 ASP A N 1
ATOM 615 C CA . ASP A 1 72 ? 21.542 -10.841 -0.671 1.00 58.44 72 ASP A CA 1
ATOM 616 C C . ASP A 1 72 ? 20.578 -10.888 0.533 1.00 58.44 72 ASP A C 1
ATOM 618 O O . ASP A 1 72 ? 21.016 -11.000 1.679 1.00 58.44 72 ASP A O 1
ATOM 622 N N . ALA A 1 73 ? 19.258 -10.787 0.324 1.00 58.00 73 ALA A N 1
ATOM 623 C CA . ALA A 1 73 ? 18.309 -10.757 1.439 1.00 58.00 73 ALA A CA 1
ATOM 624 C C . ALA A 1 73 ? 18.163 -12.124 2.136 1.00 58.00 73 ALA A C 1
ATOM 626 O O . ALA A 1 73 ? 17.659 -13.071 1.520 1.00 58.00 73 ALA A O 1
ATOM 627 N N . PRO A 1 74 ? 18.452 -12.240 3.446 1.00 53.12 74 PRO A N 1
ATOM 628 C CA . PRO A 1 74 ? 17.898 -13.332 4.231 1.00 53.12 74 PRO A CA 1
ATOM 629 C C . PRO A 1 74 ? 16.367 -13.198 4.259 1.00 53.12 74 PRO A C 1
ATOM 631 O O . PRO A 1 74 ? 15.833 -12.109 4.469 1.00 53.12 74 PRO A O 1
ATOM 634 N N . GLN A 1 75 ? 15.636 -14.301 4.058 1.00 51.56 75 GLN A N 1
ATOM 635 C CA . GLN A 1 75 ? 14.186 -14.326 4.281 1.00 51.56 75 GLN A CA 1
ATOM 636 C C . GLN A 1 75 ? 13.911 -14.142 5.781 1.00 51.56 75 GLN A C 1
ATOM 638 O O . GLN A 1 75 ? 13.843 -15.111 6.539 1.00 51.56 75 GLN A O 1
ATOM 643 N N . GLU A 1 76 ? 13.814 -12.897 6.243 1.00 51.12 76 GLU A N 1
ATOM 644 C CA . GLU A 1 76 ? 13.590 -12.629 7.659 1.00 51.12 76 GLU A CA 1
ATOM 645 C C . GLU A 1 76 ? 12.151 -12.950 8.080 1.00 51.12 76 GLU A C 1
ATOM 647 O O . GLU A 1 76 ? 11.162 -12.455 7.532 1.00 51.12 76 GLU A O 1
ATOM 652 N N . LYS A 1 77 ? 12.044 -13.756 9.142 1.00 45.41 77 LYS A N 1
ATOM 653 C CA . LYS A 1 77 ? 10.839 -13.885 9.964 1.00 45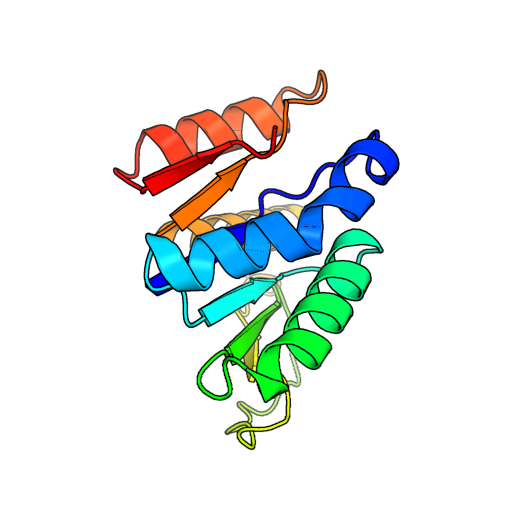.41 77 LYS A CA 1
ATOM 654 C C . LYS A 1 77 ? 10.712 -12.614 10.808 1.00 45.41 77 LYS A C 1
ATOM 656 O O . LYS A 1 77 ? 11.366 -12.492 11.842 1.00 45.41 77 LYS A O 1
ATOM 661 N N . GLY A 1 78 ? 9.906 -11.660 10.350 1.00 45.00 78 GLY A N 1
ATOM 662 C CA . GLY A 1 78 ? 9.699 -10.386 11.044 1.00 45.00 78 GLY A CA 1
ATOM 663 C C . GLY A 1 78 ? 9.207 -10.558 12.489 1.00 45.00 78 GLY A C 1
ATOM 664 O O . GLY A 1 78 ? 8.352 -11.396 12.781 1.00 45.00 78 GLY A O 1
ATOM 665 N N . ARG A 1 79 ? 9.733 -9.735 13.406 1.00 46.12 79 ARG A N 1
ATOM 666 C CA . ARG A 1 79 ? 9.093 -9.468 14.707 1.00 46.12 79 ARG A CA 1
ATOM 667 C C . ARG A 1 79 ? 7.806 -8.678 14.450 1.00 46.12 79 ARG A C 1
ATOM 669 O O . ARG A 1 79 ? 7.819 -7.809 13.589 1.00 46.12 79 ARG A O 1
ATOM 676 N N . LYS A 1 80 ? 6.738 -8.898 15.233 1.00 52.03 80 LYS A N 1
ATOM 677 C CA . LYS A 1 80 ? 5.432 -8.206 15.079 1.00 52.03 80 LYS A CA 1
ATOM 678 C C . LYS A 1 80 ? 5.523 -6.672 14.945 1.00 52.03 80 LYS A C 1
ATOM 680 O O . LYS A 1 80 ? 4.647 -6.062 14.345 1.00 52.03 80 LYS A O 1
ATOM 685 N N . SER A 1 81 ? 6.559 -6.042 15.503 1.00 55.22 81 SER A N 1
ATOM 686 C CA . SER A 1 81 ? 6.751 -4.588 15.467 1.00 55.22 81 SER A CA 1
ATOM 687 C C . SER A 1 81 ? 7.497 -4.064 14.233 1.00 55.22 81 SER A C 1
ATOM 689 O O . SER A 1 81 ? 7.359 -2.884 13.917 1.00 55.22 81 SER A O 1
ATOM 691 N N . SER A 1 82 ? 8.250 -4.899 13.516 1.00 63.00 82 SER A N 1
ATOM 692 C CA . SER A 1 82 ? 9.045 -4.490 12.352 1.00 63.00 82 SER A CA 1
ATOM 693 C C . SER A 1 82 ? 8.292 -4.782 11.052 1.00 63.00 82 SER A C 1
ATOM 695 O O . SER A 1 82 ? 7.574 -5.782 10.986 1.00 63.00 82 SER A O 1
ATOM 697 N N . PRO A 1 83 ? 8.429 -3.943 10.012 1.00 69.75 83 PRO A N 1
ATOM 698 C CA . PRO A 1 83 ? 7.797 -4.232 8.736 1.00 69.75 83 PRO A CA 1
ATOM 699 C C . PRO A 1 83 ? 8.381 -5.516 8.130 1.00 69.75 83 PRO A C 1
ATOM 701 O O . PRO A 1 83 ? 9.584 -5.770 8.216 1.00 69.75 83 PRO A O 1
ATOM 704 N N . ARG A 1 84 ? 7.514 -6.344 7.543 1.00 83.44 84 ARG A N 1
ATOM 705 C CA . ARG A 1 84 ? 7.907 -7.598 6.886 1.00 83.44 84 ARG A CA 1
ATOM 706 C C . ARG A 1 84 ? 8.364 -7.301 5.463 1.00 83.44 84 ARG A C 1
ATOM 708 O O . ARG A 1 84 ? 7.743 -6.490 4.791 1.00 83.44 84 ARG A O 1
ATOM 715 N N . TYR A 1 85 ? 9.386 -7.992 4.973 1.00 84.88 85 TYR A N 1
ATOM 716 C CA . TYR A 1 85 ? 9.868 -7.829 3.600 1.00 84.88 85 TYR A CA 1
ATOM 717 C C . TYR A 1 85 ? 9.548 -9.067 2.750 1.00 84.88 85 TYR A C 1
ATOM 719 O O . TYR A 1 85 ? 9.647 -10.201 3.216 1.00 84.88 85 TYR A O 1
ATOM 727 N N . VAL A 1 86 ? 9.147 -8.843 1.502 1.00 85.06 86 VAL A N 1
ATOM 728 C CA . VAL A 1 86 ? 8.915 -9.842 0.454 1.00 85.06 86 VAL A CA 1
ATOM 729 C C . VAL A 1 86 ? 9.821 -9.479 -0.713 1.00 85.06 86 VAL A C 1
ATOM 731 O O . VAL A 1 86 ? 9.728 -8.373 -1.231 1.00 85.06 86 VAL A O 1
ATOM 734 N N . TYR A 1 87 ? 10.680 -10.398 -1.139 1.00 83.56 87 TYR A N 1
ATOM 735 C CA . TYR A 1 87 ? 11.619 -10.185 -2.241 1.00 83.56 87 TYR A CA 1
ATOM 736 C C . TYR A 1 87 ? 11.201 -11.038 -3.436 1.00 83.56 87 TYR A C 1
ATOM 738 O O . TYR A 1 87 ? 10.983 -12.238 -3.277 1.00 83.56 87 TYR A O 1
ATOM 746 N N . LEU A 1 88 ? 11.074 -10.431 -4.618 1.00 76.88 88 LEU A N 1
ATOM 747 C CA . LEU A 1 88 ? 10.548 -11.116 -5.807 1.00 76.88 88 LEU A CA 1
ATOM 748 C C . LEU A 1 88 ? 11.620 -11.632 -6.775 1.00 76.88 88 LEU A C 1
ATOM 750 O O . LEU A 1 88 ? 11.260 -12.221 -7.790 1.00 76.88 88 LEU A O 1
ATOM 754 N N . SER A 1 89 ? 12.910 -11.448 -6.465 1.00 68.06 89 SER A N 1
ATOM 755 C CA . SER A 1 89 ? 14.065 -11.931 -7.250 1.00 68.06 89 SER A CA 1
ATOM 756 C C . SER A 1 89 ? 13.903 -11.766 -8.774 1.00 68.06 89 SER A C 1
ATOM 758 O O . SER A 1 89 ? 14.350 -12.612 -9.543 1.00 68.06 89 SER A O 1
ATOM 760 N N . ALA A 1 90 ? 13.235 -10.697 -9.225 1.00 62.69 90 ALA A N 1
ATOM 761 C CA . ALA A 1 90 ? 12.827 -10.551 -10.624 1.00 62.69 90 ALA A CA 1
ATOM 762 C C . ALA A 1 90 ? 13.943 -9.961 -11.502 1.00 62.69 90 ALA A C 1
ATOM 764 O O . ALA A 1 90 ? 13.929 -10.130 -12.719 1.00 62.69 90 ALA A O 1
ATOM 765 N N . LEU A 1 91 ? 14.929 -9.310 -10.882 1.00 55.91 91 LEU A N 1
ATOM 766 C CA . LEU A 1 91 ? 15.947 -8.494 -11.553 1.00 55.91 91 LEU A CA 1
ATOM 767 C C . LEU A 1 91 ? 17.073 -9.298 -12.194 1.00 55.91 91 LEU A C 1
ATOM 769 O O . LEU A 1 91 ? 17.673 -8.853 -13.170 1.00 55.91 91 LEU A O 1
ATOM 773 N N . SER A 1 92 ? 17.317 -10.507 -11.691 1.00 54.53 92 SER A N 1
ATOM 774 C CA . SER A 1 92 ? 18.227 -11.468 -12.318 1.00 54.53 92 SER A CA 1
ATOM 775 C C . SER A 1 92 ? 17.672 -12.034 -13.631 1.00 54.53 92 SER A C 1
ATOM 777 O O . SER A 1 92 ? 18.444 -12.528 -14.449 1.00 54.53 92 SER A O 1
ATOM 779 N N . VAL A 1 93 ? 16.353 -11.945 -13.844 1.00 59.12 93 VAL A N 1
ATOM 780 C CA . VAL A 1 93 ? 15.652 -12.503 -15.012 1.00 59.12 93 VAL A CA 1
ATOM 781 C C . VAL A 1 93 ? 15.173 -11.405 -15.966 1.00 59.12 93 VAL A C 1
ATOM 783 O O . VAL A 1 93 ? 15.255 -11.564 -17.182 1.00 59.12 93 VAL A O 1
ATOM 786 N N . PHE A 1 94 ? 14.708 -10.276 -15.433 1.00 58.66 94 PHE A N 1
ATOM 787 C CA . PHE A 1 94 ? 14.130 -9.167 -16.186 1.00 58.66 94 PHE A CA 1
ATOM 788 C C . PHE A 1 94 ? 14.821 -7.860 -15.778 1.00 58.66 94 PHE A C 1
ATOM 790 O O . PHE A 1 94 ? 15.053 -7.626 -14.599 1.00 58.66 94 PHE A O 1
ATOM 797 N N . GLY A 1 95 ? 15.167 -6.970 -16.713 1.00 58.81 95 GLY A N 1
ATOM 798 C CA . GLY A 1 95 ? 15.866 -5.719 -16.374 1.00 58.81 95 GLY A CA 1
A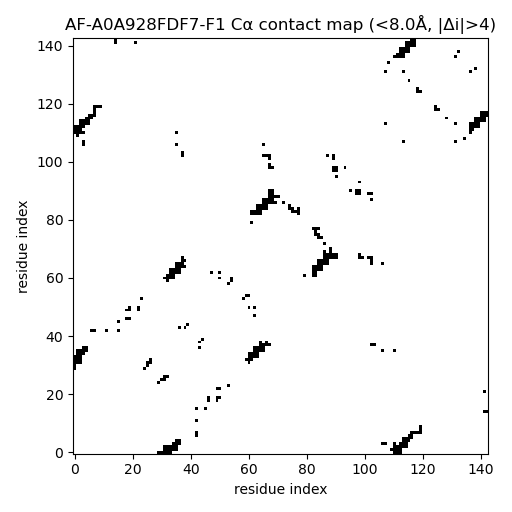TOM 799 C C . GLY A 1 95 ? 15.122 -4.851 -15.335 1.00 58.81 95 GLY A C 1
ATOM 800 O O . GLY A 1 95 ? 13.950 -5.069 -15.029 1.00 58.81 95 GLY A O 1
ATOM 801 N N . LYS A 1 96 ? 15.775 -3.802 -14.802 1.00 61.72 96 LYS A N 1
ATOM 802 C CA . LYS A 1 96 ? 15.230 -2.957 -13.706 1.00 61.72 96 LYS A CA 1
ATOM 803 C C . LYS A 1 96 ? 13.771 -2.507 -13.891 1.00 61.72 96 LYS A C 1
ATOM 805 O O . LYS A 1 96 ? 13.005 -2.530 -12.933 1.00 61.72 96 LYS A O 1
ATOM 810 N N . ARG A 1 97 ? 13.392 -2.067 -15.099 1.00 62.72 97 ARG A N 1
ATOM 811 C CA . ARG A 1 97 ? 12.027 -1.577 -15.387 1.00 62.72 97 ARG A CA 1
ATOM 812 C C . ARG A 1 97 ? 10.988 -2.691 -15.315 1.00 62.72 97 ARG A C 1
ATOM 814 O O . ARG A 1 97 ? 9.921 -2.489 -14.745 1.00 62.72 97 ARG A O 1
ATOM 821 N N . ASP A 1 98 ? 11.331 -3.856 -15.838 1.00 75.00 98 ASP A N 1
ATOM 822 C CA . ASP A 1 98 ? 10.443 -5.013 -15.862 1.00 75.00 98 ASP A CA 1
ATOM 823 C C . ASP A 1 98 ? 10.286 -5.605 -14.458 1.00 75.00 98 ASP A C 1
ATOM 825 O O . ASP A 1 98 ? 9.210 -6.056 -14.087 1.00 75.00 98 ASP A O 1
ATOM 829 N N . SER A 1 99 ? 11.320 -5.502 -13.622 1.00 77.25 99 SER A N 1
ATOM 830 C CA . SER A 1 99 ? 11.265 -5.944 -12.225 1.00 77.25 99 SER A CA 1
ATOM 831 C C . SER A 1 99 ? 10.318 -5.116 -11.356 1.00 77.25 99 SER A C 1
ATOM 833 O O . SER A 1 99 ? 9.581 -5.681 -10.548 1.00 77.25 99 SER A O 1
ATOM 835 N N . ALA A 1 100 ? 10.292 -3.790 -11.530 1.00 79.12 100 ALA A N 1
ATOM 836 C CA . ALA A 1 100 ? 9.314 -2.935 -10.851 1.00 79.12 100 ALA A CA 1
ATOM 837 C C . ALA A 1 100 ? 7.882 -3.271 -11.299 1.00 79.12 100 ALA A C 1
ATOM 839 O O . ALA A 1 100 ? 6.989 -3.406 -10.469 1.00 79.12 100 ALA A O 1
ATOM 840 N N . PHE A 1 101 ? 7.685 -3.504 -12.600 1.00 82.44 101 PHE A N 1
ATOM 841 C CA . PHE A 1 101 ? 6.392 -3.920 -13.135 1.00 82.44 101 PHE A CA 1
ATOM 842 C C . PHE A 1 101 ? 5.926 -5.270 -12.565 1.00 82.44 101 PHE A C 1
ATOM 844 O O . PHE A 1 101 ? 4.793 -5.380 -12.104 1.00 82.44 101 PHE A O 1
ATOM 851 N N . VAL A 1 102 ? 6.802 -6.282 -12.540 1.00 83.88 102 VAL A N 1
ATOM 852 C CA . VAL A 1 102 ? 6.510 -7.603 -11.953 1.00 83.88 102 VAL A CA 1
ATOM 853 C C . VAL A 1 102 ? 6.122 -7.476 -10.480 1.00 83.88 102 VAL A C 1
ATOM 855 O O . VAL A 1 102 ? 5.177 -8.126 -10.033 1.00 83.88 102 VAL A O 1
ATOM 858 N N . ARG A 1 103 ? 6.810 -6.611 -9.732 1.00 87.31 103 ARG A N 1
ATOM 859 C CA . ARG A 1 103 ? 6.495 -6.325 -8.331 1.00 87.31 103 ARG A CA 1
ATOM 860 C C . ARG A 1 103 ? 5.118 -5.700 -8.154 1.00 87.31 103 ARG A C 1
ATOM 862 O O . ARG A 1 103 ? 4.347 -6.182 -7.328 1.00 87.31 103 ARG A O 1
ATOM 869 N N . ASP A 1 104 ? 4.804 -4.668 -8.923 1.00 87.06 104 ASP A N 1
ATOM 870 C CA . ASP A 1 104 ? 3.522 -3.970 -8.813 1.00 87.06 104 ASP A CA 1
ATOM 871 C C . ASP A 1 104 ? 2.361 -4.907 -9.195 1.00 87.06 104 ASP A C 1
ATOM 873 O O . ASP A 1 104 ? 1.338 -4.960 -8.510 1.00 87.06 104 ASP A O 1
ATOM 877 N N . VAL A 1 105 ? 2.550 -5.730 -10.233 1.00 88.88 105 VAL A N 1
ATOM 878 C CA . VAL A 1 105 ? 1.610 -6.797 -10.612 1.00 88.88 105 VAL A CA 1
ATOM 879 C C . VAL A 1 105 ? 1.427 -7.807 -9.481 1.00 88.88 105 VAL A C 1
ATOM 881 O O . VAL A 1 105 ? 0.292 -8.139 -9.140 1.00 88.88 105 VAL A O 1
ATOM 884 N N . TRP A 1 106 ? 2.515 -8.263 -8.856 1.00 91.12 106 TRP A N 1
ATOM 885 C CA . TRP A 1 106 ? 2.439 -9.194 -7.732 1.00 91.12 106 TRP A CA 1
ATOM 886 C C . TRP A 1 106 ? 1.630 -8.609 -6.571 1.00 91.12 106 TRP A C 1
ATOM 888 O O . TRP A 1 106 ? 0.791 -9.308 -6.003 1.00 91.12 106 TRP A O 1
ATOM 898 N N . MET A 1 107 ? 1.837 -7.334 -6.231 1.00 92.25 107 MET A N 1
ATOM 899 C CA . MET A 1 107 ? 1.084 -6.665 -5.164 1.00 92.25 107 MET A CA 1
ATOM 900 C C . MET A 1 107 ? -0.412 -6.621 -5.466 1.00 92.25 107 MET A C 1
ATOM 902 O O . MET A 1 107 ? -1.214 -6.935 -4.590 1.00 92.25 107 MET A O 1
ATOM 906 N N . ILE A 1 108 ? -0.785 -6.282 -6.703 1.00 91.69 108 ILE A N 1
ATOM 907 C CA . ILE A 1 108 ? -2.187 -6.248 -7.137 1.00 91.69 108 ILE A CA 1
ATOM 908 C C . ILE A 1 108 ? -2.798 -7.649 -7.089 1.00 91.69 108 ILE A C 1
ATOM 910 O O . ILE A 1 108 ? -3.895 -7.830 -6.561 1.00 91.69 108 ILE A O 1
ATOM 914 N N . ASP A 1 109 ? -2.083 -8.659 -7.579 1.00 91.62 109 ASP A N 1
ATOM 915 C CA . ASP A 1 109 ? -2.576 -10.034 -7.593 1.00 91.62 109 ASP A CA 1
ATOM 916 C C . ASP A 1 109 ? -2.779 -10.594 -6.182 1.00 91.62 109 ASP A C 1
ATOM 918 O O . ASP A 1 109 ? -3.758 -11.307 -5.945 1.00 91.62 109 ASP A O 1
ATOM 922 N N . ASN A 1 110 ? -1.915 -10.216 -5.237 1.00 93.31 110 ASN A N 1
ATOM 923 C CA . ASN A 1 110 ? -1.921 -10.734 -3.869 1.00 93.31 110 ASN A CA 1
ATOM 924 C C . ASN A 1 110 ? -2.707 -9.879 -2.865 1.00 93.31 110 ASN A C 1
ATOM 926 O O . ASN A 1 110 ? -2.853 -10.303 -1.715 1.00 93.31 110 ASN A O 1
ATOM 930 N N . CYS A 1 111 ? -3.214 -8.711 -3.265 1.00 94.56 111 CYS A N 1
ATOM 931 C CA . CYS A 1 111 ? -4.098 -7.890 -2.439 1.00 94.56 111 CYS A CA 1
ATOM 932 C C . CYS A 1 111 ? -5.581 -8.232 -2.656 1.00 94.56 111 CYS A C 1
ATOM 934 O O . CYS A 1 111 ? -5.958 -8.824 -3.668 1.00 94.56 111 CYS A O 1
ATOM 936 N N . ASP A 1 112 ? -6.420 -7.822 -1.710 1.00 94.94 112 ASP A N 1
ATOM 937 C CA . ASP A 1 112 ? -7.881 -7.882 -1.815 1.00 94.94 112 ASP A CA 1
ATOM 938 C C . ASP A 1 112 ? -8.457 -6.514 -2.226 1.00 94.94 112 ASP A C 1
ATOM 940 O O . ASP A 1 112 ? -9.463 -6.433 -2.934 1.00 94.94 112 ASP A O 1
ATOM 944 N N . ILE A 1 113 ? -7.797 -5.434 -1.790 1.00 96.00 113 ILE A N 1
ATOM 945 C CA . ILE A 1 113 ? -8.222 -4.049 -1.986 1.00 96.00 113 ILE A CA 1
ATOM 946 C C . ILE A 1 113 ? -7.108 -3.261 -2.674 1.00 96.00 113 ILE A C 1
ATOM 948 O O . ILE A 1 113 ? -5.956 -3.275 -2.231 1.00 96.00 113 ILE A O 1
ATOM 952 N N . VAL A 1 114 ? -7.471 -2.512 -3.713 1.00 94.38 114 VAL A N 1
ATOM 953 C CA . VAL A 1 114 ? -6.580 -1.553 -4.368 1.00 94.38 114 VAL A CA 1
ATOM 954 C C . VAL A 1 114 ? -7.101 -0.143 -4.129 1.00 94.38 114 VAL A C 1
ATOM 956 O O . VAL A 1 114 ? -8.232 0.187 -4.490 1.00 94.38 114 VAL A O 1
ATOM 959 N N . VAL A 1 115 ? -6.255 0.702 -3.546 1.00 93.38 115 VAL A N 1
ATOM 960 C CA . VAL A 1 115 ? -6.523 2.133 -3.417 1.00 93.38 115 VAL A CA 1
ATOM 961 C C . VAL A 1 115 ? -6.017 2.838 -4.666 1.00 93.38 115 VAL A C 1
ATOM 963 O O . VAL A 1 115 ? -4.822 2.801 -4.969 1.00 93.38 115 VAL A O 1
ATOM 966 N N . LEU A 1 116 ? -6.928 3.493 -5.381 1.00 89.50 116 LEU A N 1
ATOM 967 C CA . LEU A 1 116 ? -6.616 4.293 -6.556 1.00 89.50 116 LEU A CA 1
ATOM 968 C C . LEU A 1 116 ? -6.781 5.776 -6.237 1.00 89.50 116 LEU A C 1
ATOM 970 O O . LEU A 1 116 ? -7.847 6.224 -5.821 1.00 89.50 116 LEU A O 1
ATOM 974 N N . TYR A 1 117 ? -5.746 6.556 -6.514 1.00 86.38 117 TYR A N 1
ATOM 975 C CA . TYR A 1 117 ? -5.844 8.014 -6.529 1.00 86.38 117 TYR A CA 1
ATOM 976 C C . TYR A 1 117 ? -6.430 8.467 -7.876 1.00 86.38 117 TYR A C 1
ATOM 978 O O . TYR A 1 117 ? -6.619 7.633 -8.759 1.00 86.38 117 TYR A O 1
ATOM 986 N N . PRO A 1 118 ? -6.805 9.729 -8.081 1.00 80.69 118 PRO A N 1
ATOM 987 C CA . PRO A 1 118 ? -7.126 10.245 -9.409 1.00 80.69 118 PRO A CA 1
ATOM 988 C C . PRO A 1 118 ? -5.947 10.118 -10.391 1.00 80.69 118 PRO A C 1
ATOM 990 O O . PRO A 1 118 ? -4.797 10.283 -9.977 1.00 80.69 118 PRO A O 1
ATOM 993 N N . PRO A 1 119 ? -6.203 9.799 -11.674 1.00 68.81 119 PRO A N 1
ATOM 994 C CA . PRO A 1 119 ? -5.141 9.582 -12.644 1.00 68.81 119 PRO A CA 1
ATOM 995 C C . PRO A 1 119 ? -4.320 10.841 -12.900 1.00 68.81 119 PRO A C 1
ATOM 997 O O . PRO A 1 119 ? -4.865 11.933 -13.057 1.00 68.81 119 PRO A O 1
ATOM 1000 N N . SER A 1 120 ? -3.005 10.672 -13.026 1.00 65.06 120 SER A N 1
ATOM 1001 C CA . SER A 1 120 ? -2.194 11.618 -13.790 1.00 65.06 120 SER A CA 1
ATOM 1002 C C . SER A 1 120 ? -2.365 11.349 -15.294 1.00 65.06 120 SER A C 1
ATOM 1004 O O . SER A 1 120 ? -2.753 10.250 -15.688 1.00 65.06 120 SER A O 1
ATOM 1006 N N . ASP A 1 121 ? -2.037 12.310 -16.165 1.00 65.00 121 ASP A N 1
ATOM 1007 C CA . ASP A 1 121 ? -2.152 12.178 -17.636 1.00 65.00 121 ASP A CA 1
ATOM 1008 C C . ASP A 1 121 ? -1.222 11.108 -18.274 1.00 65.00 121 ASP A C 1
ATOM 1010 O O . ASP A 1 121 ? -0.908 11.150 -19.466 1.00 65.00 121 ASP A O 1
ATOM 1014 N N . GLN A 1 122 ? -0.708 10.147 -17.502 1.00 65.31 122 GLN A N 1
ATOM 1015 C CA . GLN A 1 122 ? 0.253 9.148 -17.957 1.00 65.31 122 GLN A CA 1
ATOM 1016 C C . GLN A 1 122 ? -0.427 7.849 -18.402 1.00 65.31 122 GLN A C 1
ATOM 1018 O O . GLN A 1 122 ? -1.055 7.140 -17.619 1.00 65.31 122 GLN A O 1
ATOM 1023 N N . LYS A 1 123 ? -0.179 7.452 -19.658 1.00 68.06 123 LYS A N 1
ATOM 1024 C CA . LYS A 1 123 ? -0.678 6.191 -20.245 1.00 68.06 123 LYS A CA 1
ATOM 1025 C C . LYS A 1 123 ? -0.332 4.939 -19.425 1.00 68.06 123 LYS A C 1
ATOM 1027 O O . LYS A 1 123 ? -1.132 4.013 -19.377 1.00 68.06 123 LYS A O 1
ATOM 1032 N N . ALA A 1 124 ? 0.840 4.905 -18.786 1.00 65.69 124 ALA A N 1
ATOM 1033 C CA . ALA A 1 124 ? 1.271 3.764 -17.973 1.00 65.69 124 ALA A CA 1
ATOM 1034 C C . ALA A 1 124 ? 0.368 3.546 -16.746 1.00 65.69 124 ALA A C 1
ATOM 1036 O O . ALA A 1 124 ? 0.068 2.409 -16.391 1.00 65.69 124 ALA A O 1
ATOM 1037 N N . GLU A 1 125 ? -0.114 4.632 -16.142 1.00 70.94 125 GLU A N 1
ATOM 1038 C CA . GLU A 1 125 ? -1.024 4.584 -15.000 1.00 70.94 125 GLU A CA 1
ATOM 1039 C C . GLU A 1 125 ? -2.398 4.036 -15.411 1.00 70.94 125 GLU A C 1
ATOM 1041 O O . GLU A 1 125 ? -2.985 3.209 -14.713 1.00 70.94 125 GLU A O 1
ATOM 1046 N N . GLN A 1 126 ? -2.873 4.419 -16.600 1.00 76.00 126 GLN A N 1
ATOM 1047 C CA . GLN A 1 126 ? -4.120 3.900 -17.156 1.00 76.00 126 GLN A CA 1
ATOM 1048 C C . GLN A 1 126 ? -4.053 2.390 -17.428 1.00 76.00 126 GLN A C 1
ATOM 1050 O O . GLN A 1 126 ? -5.011 1.675 -17.138 1.00 76.00 126 GLN A O 1
ATOM 1055 N N . SER A 1 127 ? -2.927 1.884 -17.940 1.00 74.75 127 SER A N 1
ATOM 1056 C CA . SER A 1 127 ? -2.740 0.442 -18.148 1.00 74.75 127 SER A CA 1
ATOM 1057 C C . SER A 1 127 ? -2.827 -0.347 -16.838 1.00 74.75 127 SER A C 1
ATOM 1059 O O . SER A 1 127 ? -3.473 -1.393 -16.802 1.00 74.75 127 SER A O 1
ATOM 1061 N N . PHE A 1 128 ? -2.246 0.170 -15.751 1.00 77.44 128 PHE A N 1
ATOM 1062 C CA . PHE A 1 128 ? -2.354 -0.451 -14.428 1.00 77.44 128 PHE A CA 1
ATOM 1063 C C . PHE A 1 128 ? -3.780 -0.420 -13.877 1.00 77.44 128 PHE A C 1
ATOM 1065 O O . PHE A 1 128 ? -4.246 -1.416 -13.332 1.00 77.44 128 PHE A O 1
ATOM 1072 N N . ARG A 1 129 ? -4.516 0.680 -14.067 1.00 82.94 129 ARG A N 1
ATOM 1073 C CA . ARG A 1 129 ? -5.937 0.744 -13.686 1.00 82.94 129 ARG A CA 1
ATOM 1074 C C . ARG A 1 129 ? -6.767 -0.294 -14.424 1.00 82.94 129 ARG A C 1
ATOM 1076 O O . ARG A 1 129 ? -7.544 -1.003 -13.799 1.00 82.94 129 ARG A O 1
ATOM 1083 N N . ASN A 1 130 ? -6.573 -0.416 -15.736 1.00 84.31 130 ASN A N 1
ATOM 1084 C CA . ASN A 1 130 ? -7.269 -1.419 -16.541 1.00 84.31 130 ASN A CA 1
ATOM 1085 C C . ASN A 1 130 ? -6.958 -2.838 -16.043 1.00 84.31 130 ASN A C 1
ATOM 1087 O O . ASN A 1 130 ? -7.858 -3.670 -15.967 1.00 84.31 130 ASN A O 1
ATOM 1091 N N . TYR A 1 131 ? -5.705 -3.095 -15.656 1.00 85.75 131 TYR A N 1
ATOM 1092 C CA . TYR A 1 131 ? -5.308 -4.358 -15.039 1.00 85.75 131 TYR A CA 1
ATOM 1093 C C . TYR A 1 131 ? -6.032 -4.609 -13.708 1.00 85.75 131 TYR A C 1
ATOM 1095 O O . TYR A 1 131 ? -6.583 -5.688 -13.516 1.00 85.75 131 TYR A O 1
ATOM 1103 N N . VAL A 1 132 ? -6.100 -3.613 -12.818 1.00 85.56 132 VAL A N 1
ATOM 1104 C CA . VAL A 1 132 ? -6.822 -3.703 -11.534 1.00 85.56 132 VAL A CA 1
ATOM 1105 C C . VAL A 1 132 ? -8.308 -3.997 -11.750 1.00 85.56 132 VAL A C 1
ATOM 1107 O O . VAL A 1 132 ? -8.845 -4.915 -11.134 1.00 85.56 132 VAL A O 1
ATOM 1110 N N . TYR A 1 133 ? -8.966 -3.269 -12.656 1.00 85.19 133 TYR A N 1
ATOM 1111 C CA . TYR A 1 133 ? -10.386 -3.472 -12.954 1.00 85.19 133 TYR A CA 1
ATOM 1112 C C . TYR A 1 133 ? -10.683 -4.854 -13.549 1.00 85.19 133 TYR A C 1
ATOM 1114 O O . TYR A 1 133 ? -11.777 -5.376 -13.355 1.00 85.19 133 TYR A O 1
ATOM 1122 N N . ALA A 1 134 ? -9.714 -5.479 -14.220 1.00 85.06 134 ALA A N 1
ATOM 1123 C CA . ALA A 1 134 ? -9.849 -6.837 -14.740 1.00 85.06 134 ALA A CA 1
ATOM 1124 C C . ALA A 1 134 ? -9.680 -7.937 -13.671 1.00 85.06 134 ALA A C 1
ATOM 1126 O O . ALA A 1 134 ? -9.937 -9.102 -13.961 1.00 85.06 134 ALA A O 1
ATOM 1127 N N . LYS A 1 135 ? -9.225 -7.604 -12.455 1.00 83.94 135 LYS A N 1
ATOM 1128 C CA . LYS A 1 135 ? -8.826 -8.573 -11.416 1.00 83.94 135 LYS A CA 1
ATOM 1129 C C . LYS A 1 135 ? -9.880 -8.824 -10.331 1.00 83.94 135 LYS A C 1
ATOM 1131 O O . LYS A 1 135 ? -9.543 -9.421 -9.311 1.00 83.94 135 LYS A O 1
ATOM 1136 N N . GLU A 1 136 ? -11.119 -8.366 -10.538 1.00 83.88 136 GLU A N 1
ATOM 1137 C CA . GLU A 1 136 ? -12.248 -8.503 -9.592 1.00 83.88 136 GLU A CA 1
ATOM 1138 C C . GLU A 1 136 ? -11.908 -8.036 -8.158 1.00 83.88 136 GLU A C 1
ATOM 1140 O O . GLU A 1 136 ? -12.401 -8.575 -7.170 1.00 83.88 136 GLU A O 1
ATOM 1145 N N . LYS A 1 137 ? -11.028 -7.032 -8.029 1.00 86.50 137 LYS A N 1
ATOM 1146 C CA . LYS A 1 137 ? -10.596 -6.478 -6.736 1.00 86.50 137 LYS A CA 1
ATOM 1147 C C . LYS A 1 137 ? -11.594 -5.452 -6.211 1.00 86.50 137 LYS A C 1
ATOM 1149 O O . LYS A 1 137 ? -12.252 -4.759 -6.990 1.00 86.50 137 LYS A O 1
ATOM 1154 N N . THR A 1 138 ? -11.627 -5.267 -4.892 1.00 89.88 138 THR A N 1
ATOM 1155 C CA . THR A 1 138 ? -12.308 -4.111 -4.300 1.00 89.88 138 THR A CA 1
ATOM 1156 C C . THR A 1 138 ? -11.487 -2.861 -4.591 1.00 89.88 138 THR A C 1
ATOM 1158 O O . THR A 1 138 ? -10.344 -2.738 -4.149 1.00 89.88 138 THR A O 1
ATOM 1161 N N . VAL A 1 139 ? -12.060 -1.922 -5.339 1.00 88.25 139 VAL A N 1
ATOM 1162 C CA . VAL A 1 139 ? -11.402 -0.659 -5.684 1.00 88.25 139 VAL A CA 1
ATOM 1163 C C . VAL A 1 139 ? -11.942 0.450 -4.797 1.00 88.25 139 VAL A C 1
ATOM 1165 O O . VAL A 1 139 ? -13.143 0.706 -4.779 1.00 88.25 139 VAL A O 1
ATOM 1168 N N . VAL A 1 140 ? -11.044 1.127 -4.084 1.00 88.50 140 VAL A N 1
ATOM 1169 C CA . VAL A 1 140 ? -11.368 2.301 -3.269 1.00 88.50 140 VAL A CA 1
ATOM 1170 C C . VAL A 1 140 ? -10.707 3.520 -3.894 1.00 88.50 140 VAL A C 1
ATOM 1172 O O . VAL A 1 140 ? -9.484 3.565 -4.032 1.00 88.50 140 VAL A O 1
ATOM 1175 N N . THR A 1 141 ? -11.501 4.518 -4.266 1.00 84.00 141 THR A N 1
ATOM 1176 C CA . THR A 1 141 ? -10.983 5.804 -4.732 1.00 84.00 141 THR A CA 1
ATOM 1177 C C . THR A 1 141 ? -10.612 6.688 -3.543 1.00 84.00 141 THR A C 1
ATOM 1179 O O . THR A 1 141 ? -11.352 6.796 -2.559 1.00 84.00 141 THR A O 1
ATOM 1182 N N . ALA A 1 142 ? -9.428 7.291 -3.612 1.00 78.19 142 ALA A N 1
ATOM 1183 C CA . ALA A 1 142 ? -9.001 8.319 -2.675 1.00 78.19 142 ALA A CA 1
ATOM 1184 C C . ALA A 1 142 ? -9.535 9.677 -3.160 1.00 78.19 142 ALA A C 1
ATOM 1186 O O . ALA A 1 142 ? -8.947 10.291 -4.052 1.00 78.19 142 ALA A O 1
ATOM 1187 N N . GLU A 1 143 ? -10.683 10.089 -2.618 1.00 68.62 143 GLU A N 1
ATOM 1188 C CA . GLU A 1 143 ? -11.345 11.375 -2.898 1.00 68.62 143 GLU A CA 1
ATOM 1189 C C . GLU A 1 143 ? -10.987 12.467 -1.892 1.00 68.62 143 GLU A C 1
ATOM 1191 O O . GLU A 1 143 ? -10.797 12.177 -0.685 1.00 68.62 143 GLU A O 1
#

Secondary structure (DSSP, 8-state):
-EEEEE--SS-HHHHGGGHHHHHHHHHHHH---EEEE-S--HHHHHHHHHHHHHTTT-TT-EEEEEES--TT-------TTSPEEEE---TTTS-HHHHHHHHHHHHHHH-SEEEEPPPPS-HHHHHHHHHHHTTTPEEEE--

Radius of gyration: 14.91 Å; Cα contacts (8 Å, |Δi|>4): 208; chains: 1; bounding box: 37×32×40 Å

pLDDT: mean 82.47, std 13.65, range [45.0, 97.5]

Nearest PDB structures (foldseek):
  4fyi-assembly1_B  TM=6.056E-01  e=7.233E-01  Rattus norvegicus
  4lda-assembly7_G  TM=4.587E-01  e=4.657E-01  Pseudomonas aeruginosa PAO1
  4gkl-assembly1_A  TM=4.784E-01  e=7.233E-01  Thermotoga neapolitana
  4u2q-assembly1_D  TM=4.714E-01  e=2.391E+00  Rattus norvegicus
  5if3-assembly1_B  TM=3.435E-01  e=1.539E+00  Burkholderia vietnamiensis G4

Solvent-accessible surface area (backbone atoms only — not comparable to full-atom values): 8268 Å² total; per-residue (Å²): 68,30,33,29,66,56,73,60,93,62,72,50,80,77,48,59,86,47,44,55,61,51,52,50,45,39,34,74,79,60,49,40,33,35,40,48,45,65,59,96,41,74,67,47,53,54,52,48,54,41,52,60,61,45,31,81,83,42,72,76,56,42,50,34,39,44,33,31,60,56,98,80,66,74,89,64,84,56,54,96,89,50,68,32,72,44,71,62,66,31,48,90,80,30,58,75,71,54,11,51,50,54,40,55,50,49,46,58,72,72,29,50,31,41,37,39,47,76,82,69,101,46,70,70,58,54,54,52,50,55,50,49,71,72,62,83,50,50,75,44,74,64,126

Sequence (143 aa):
MRVTFLEPRKNLELYLPRLEELIERLIRDYGADTFYFCEMTRFTYEAMDVLQRLREKYPFCETVYVIADNPDAPQEKGRKSSPRYVYLSALSVFGKRDSAFVRDVWMIDNCDIVVLYPPSDQKAEQSFRNYVYAKEKTVVTAE

Mean predicted aligned error: 6.53 Å

Foldseek 3Di:
DEEEEPDDPPPNVVQLVCLLVVVVCCCPVVVYAEYEDEDPDPNVVSNVVSVLVCCVVVVSHAYEYEYLDDPDDDLDPDDSNDHHYHYNNCCVPDPPVVSVVVRLLVSLLPGQEYEYEDDDPDPVSVVVVVVSVVNPHHYHYRD

=== Feature glossary ===
Legend for the data blocks above and below:

— What the protein is —

The amino-acid sequence is the protein's primary structure: the linear order of residues from the N-terminus to the C-terminus, written in one-letter code. Everything else here — the 3D coordinates, the secondary s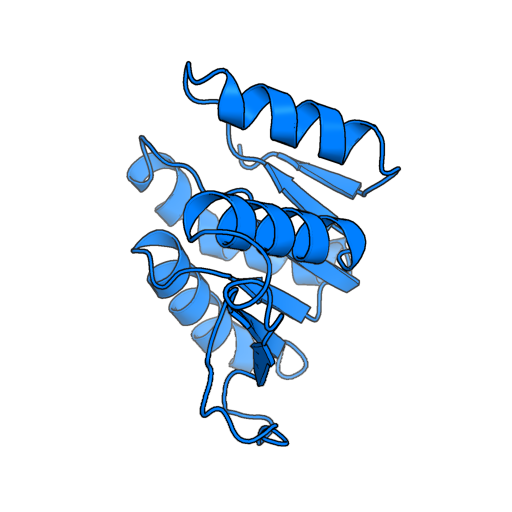tructure, the domain annotations — is ultimately a consequence of this string.

Functional annotations link the protein to curated databases. InterPro entries identify conserved domains and families by matching the sequence against member-database signatures (Pfam, PROSITE, CDD, …). Gene Ontology (GO) terms describe molecular function, biological process, and cellular component in a controlled vocabulary. CATH places the structure in a hierarchical fold classification (Class/Architecture/Topology/Homologous-superfamily). The organism is the source species.

— Where its atoms are —

Atomic coordinates in PDBx/mmCIF format — the same representation the Protein Data Bank distributes. Each line of the _atom_site loop places one backbone atom in Cartesian space (units: ångströms, origin: arbitrary).

The six renders are orthographic views along the three Cartesian axes in both directions. Representation (cartoon, sticks, or surface) and color scheme (sequence-rainbow or by-chain) vary across proteins so the training set covers all the common visualization conventions.

— Local backbone conformation —

Eight-state secondary structure (DSSP): H is the canonical α-helix, G the tighter 3₁₀-helix, I the wider π-helix; E/B are β-structure, T and S are turns and bends, and '-' is everything else. DSSP derives these from the pattern of main-chain N–H···O=C hydrogen bonds, not from the sequence.

Three-state secondary structure (P-SEA) collapses the eight DSSP classes into helix (a), strand (b), and coil (c). P-SEA assigns these from Cα geometry alone — distances and angles — without requiring backbone oxygens, so it works on any Cα trace.

φ (phi) and ψ (psi) are the two rotatable backbone dihedrals per residue: φ is the C(i-1)–N–Cα–C torsion, ψ is the N–Cα–C–N(i+1) torsion, both in degrees on (−180°, 180°]. α-helical residues cluster near (−60°, −45°); β-strand residues near (−120°, +130°). A Ramachandran plot is simply a scatter of (φ, ψ) for every residue.

— Global shape and packing —

The geometric summary reports three shape descriptors. Rg (radius of gyration) measures how spread out the Cα atoms are about their centre of mass; compact globular proteins have small Rg, elongated or unfolded ones large. Cα contacts (<8 Å, |i−j|>4) count long-range residue pairs in spatial proximity — high for tightly packed folds, near zero for rods or random coil. The bounding-box extents give the protein's footprint along x, y, z in Å.

SASA measures how much of the protein is reachable by solvent. It is computed by rolling a water-sized probe over the at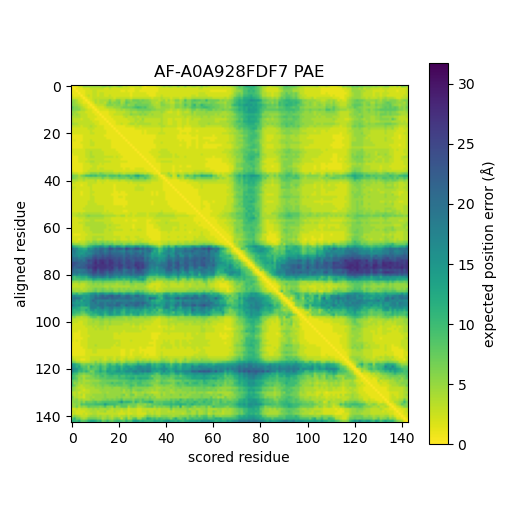omic surface and summing the exposed area (Å²). Per-residue SASA distinguishes core (buried, low SASA) from surface (exposed, high SASA) residues; total SASA is a whole-molecule size measure.

Plot images: a contact map (which residues are close in 3D, as an N×N binary image), a Ramachandran scatter (backbone torsion angles, revealing secondary-structure composition at a glance), and — for AlphaFold structures — a PAE heatmap (pairwise prediction confidence).

— Structural neighborhood —

A 3Di character summarizes, for each residue, the relative orientation of the Cα frame of its nearest spatial neighbor. Because it encodes fold topology rather than chemistry, 3Di alignments detect remote structural similarity that sequence alignment misses.

The Foldseek neighbor list gives the closest experimentally determined structures in the PDB, ranked by structural alignment. TM-score near 1 means near-identical fold; near 0.3 means only rough topology match. This is how one finds what a novel AlphaFold prediction most resembles in the solved-structure universe.

— Confidence and disorder —

For AlphaFold models, the B-factor field carries pLDDT — the model's own estimate of local accuracy on a 0–100 scale. Regions with pLDDT<50 should be treated as essentially unmodeled; they often correspond to intrinsically disordered segments.

Crystallographic B-factors measure how much each atom's electron density is smeared out, in Å². They rise in mobile loops and surface residues and fall in the buried interior. In AlphaFold models this column is repurposed to hold pLDDT instead.

Predicted Aligned Error (PAE) is an AlphaFold confidence matrix: entry (i, j) is the expected error in the position of residue j, in ångströms, when the prediction is superimposed on the true structure at residue i. Low PAE within a block of residues means that block is internally rigid and well-predicted; high PAE between two blocks means their relative placement is uncertain even if each block individually is confident.